Protein AF-A0A2A7BKQ5-F1 (afdb_monomer_lite)

Organism: NCBI:txid1890302

Sequence (104 aa):
MRLMFYYGCLFYFIVGIIHVCIGSLIPSLIQYYGKTPDQLGVLIFFQFTGFLFGVLSSPILVRKYHYFKTITLGVLVMSIVLGGFIYIKEWAYLAVICFVLGYG

pLDDT: mean 83.47, std 5.3, range [60.5, 93.88]

Structure (mmCIF, N/CA/C/O backbone):
data_AF-A0A2A7BKQ5-F1
#
_entry.id   AF-A0A2A7BKQ5-F1
#
loop_
_atom_site.group_PDB
_atom_site.id
_atom_site.type_symbol
_atom_site.label_atom_id
_atom_site.label_alt_id
_atom_site.label_comp_id
_atom_site.label_asym_id
_atom_site.label_entity_id
_atom_site.label_seq_id
_atom_site.pdbx_PDB_ins_code
_atom_site.Cartn_x
_atom_site.Cartn_y
_atom_site.Cartn_z
_atom_site.occupancy
_atom_site.B_iso_or_equiv
_atom_site.auth_seq_id
_atom_site.auth_comp_id
_atom_site.auth_asym_id
_atom_site.auth_atom_id
_atom_site.pdbx_PDB_model_num
ATOM 1 N N . MET A 1 1 ? 17.374 1.780 -18.868 1.00 60.50 1 MET A N 1
ATOM 2 C CA . MET A 1 1 ? 17.600 0.988 -17.634 1.00 60.50 1 MET A CA 1
ATOM 3 C C . MET A 1 1 ? 17.742 1.844 -16.376 1.00 60.50 1 MET A C 1
ATOM 5 O O . MET A 1 1 ? 16.937 1.642 -15.480 1.00 60.50 1 MET A O 1
ATOM 9 N N . ARG A 1 2 ? 18.661 2.825 -16.296 1.00 73.31 2 ARG A N 1
ATOM 10 C CA . ARG A 1 2 ? 18.845 3.648 -15.072 1.00 73.31 2 ARG A CA 1
ATOM 11 C C . ARG A 1 2 ? 17.563 4.338 -14.579 1.00 73.31 2 ARG A C 1
ATOM 13 O O . ARG A 1 2 ? 17.243 4.238 -13.407 1.00 73.31 2 ARG A O 1
ATOM 20 N N . LEU A 1 3 ? 16.785 4.947 -15.478 1.00 75.00 3 LEU A N 1
ATOM 21 C CA . LEU A 1 3 ? 15.497 5.576 -15.140 1.00 75.00 3 LEU A CA 1
ATOM 22 C C . LEU A 1 3 ? 14.503 4.601 -14.485 1.00 75.00 3 LEU A C 1
ATOM 24 O O . LEU A 1 3 ? 13.900 4.941 -13.480 1.00 75.00 3 LEU A O 1
ATOM 28 N N . MET A 1 4 ? 14.375 3.375 -15.001 1.00 72.25 4 MET A N 1
ATOM 29 C CA . MET A 1 4 ? 13.465 2.369 -14.431 1.00 72.25 4 MET A CA 1
ATOM 30 C C . MET A 1 4 ? 13.916 1.906 -13.044 1.00 72.25 4 MET A C 1
ATOM 32 O O . MET A 1 4 ? 13.079 1.686 -12.178 1.00 72.25 4 MET A O 1
ATOM 36 N N . PHE A 1 5 ? 15.231 1.805 -12.828 1.00 81.44 5 PHE A N 1
ATOM 37 C CA . PHE A 1 5 ? 15.799 1.499 -11.519 1.00 81.44 5 PHE A CA 1
ATOM 38 C C . PHE A 1 5 ? 15.474 2.599 -10.501 1.00 81.44 5 PHE A C 1
ATOM 40 O O . PHE A 1 5 ? 14.916 2.300 -9.452 1.00 81.44 5 PHE A O 1
ATOM 47 N N . TYR A 1 6 ? 15.714 3.872 -10.839 1.00 84.00 6 TYR A N 1
ATOM 48 C CA . TYR A 1 6 ? 15.360 4.993 -9.961 1.00 84.00 6 TYR A CA 1
ATOM 49 C C . TYR A 1 6 ? 13.856 5.067 -9.678 1.00 84.00 6 TYR A C 1
ATOM 51 O O . TYR A 1 6 ? 13.471 5.319 -8.541 1.00 84.00 6 TYR A O 1
ATOM 59 N N . TYR A 1 7 ? 13.008 4.794 -10.675 1.00 80.50 7 TYR A N 1
ATOM 60 C CA . TYR A 1 7 ? 11.556 4.728 -10.482 1.00 80.50 7 TYR A CA 1
ATOM 61 C C . TYR A 1 7 ? 11.139 3.589 -9.551 1.00 80.50 7 TYR A C 1
ATOM 63 O O . TYR A 1 7 ? 10.290 3.797 -8.691 1.00 80.50 7 TYR A O 1
ATOM 71 N N . GLY A 1 8 ? 11.752 2.410 -9.680 1.00 81.56 8 GLY A N 1
ATOM 72 C CA . GLY A 1 8 ? 11.535 1.301 -8.752 1.00 81.56 8 GLY A CA 1
ATOM 73 C C . GLY A 1 8 ? 11.976 1.649 -7.329 1.00 81.56 8 GLY A C 1
ATOM 74 O O . GLY A 1 8 ? 11.220 1.436 -6.388 1.00 81.56 8 GLY A O 1
ATOM 75 N N . CYS A 1 9 ? 13.157 2.252 -7.162 1.00 86.62 9 CYS A N 1
ATOM 76 C CA . CYS A 1 9 ? 13.635 2.707 -5.854 1.00 86.62 9 CYS A CA 1
ATOM 77 C C . CYS A 1 9 ? 12.706 3.755 -5.233 1.00 86.62 9 CYS A C 1
ATOM 79 O O . CYS A 1 9 ? 12.372 3.646 -4.057 1.00 86.62 9 CYS A O 1
ATOM 81 N N . LEU A 1 10 ? 12.264 4.743 -6.016 1.00 86.00 10 LEU A N 1
ATOM 82 C CA . LEU A 1 10 ? 11.335 5.773 -5.555 1.00 86.00 10 LEU A CA 1
ATOM 83 C C . LEU A 1 10 ? 9.983 5.166 -5.163 1.00 86.00 10 LEU A C 1
ATOM 85 O O . LEU A 1 10 ? 9.434 5.525 -4.127 1.00 86.00 10 LEU A O 1
ATOM 89 N N . PHE A 1 11 ? 9.478 4.217 -5.954 1.00 84.00 11 PHE A N 1
ATOM 90 C CA . PHE A 1 11 ? 8.256 3.479 -5.647 1.00 84.00 11 PHE A CA 1
ATOM 91 C C . PHE A 1 11 ? 8.361 2.755 -4.303 1.00 84.0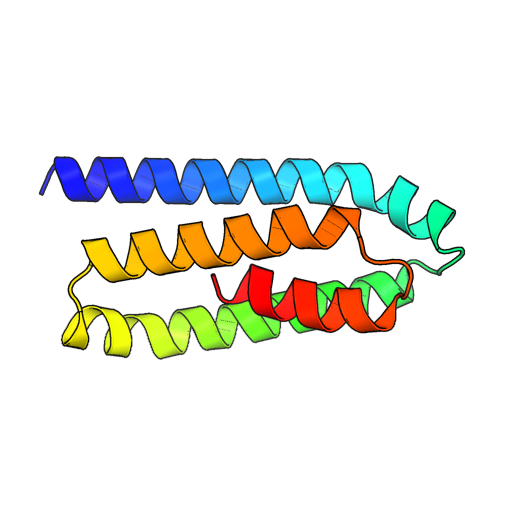0 11 PHE A C 1
ATOM 93 O O . PHE A 1 11 ? 7.563 3.010 -3.405 1.00 84.00 11 PHE A O 1
ATOM 100 N N . TYR A 1 12 ? 9.392 1.925 -4.125 1.00 86.38 12 TYR A N 1
ATOM 101 C CA . TYR A 1 12 ? 9.613 1.208 -2.868 1.00 86.38 12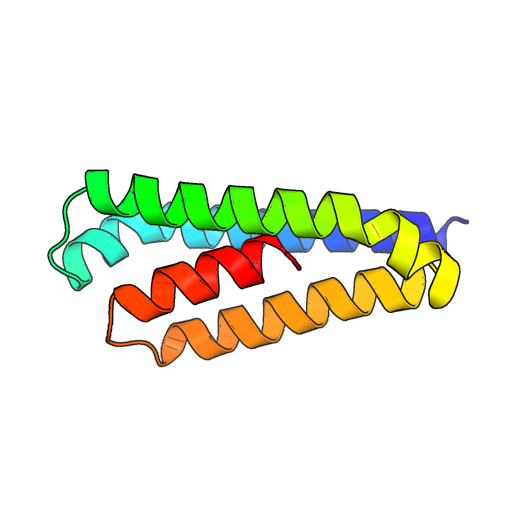 TYR A CA 1
ATOM 102 C C . TYR A 1 12 ? 9.810 2.150 -1.677 1.00 86.38 12 TYR A C 1
ATOM 104 O O . TYR A 1 12 ? 9.338 1.859 -0.580 1.00 86.38 12 TYR A O 1
ATOM 112 N N . PHE A 1 13 ? 10.466 3.292 -1.886 1.00 88.38 13 PHE A N 1
ATOM 113 C CA . PHE A 1 13 ? 10.636 4.305 -0.850 1.00 88.38 13 PHE A CA 1
ATOM 114 C C . PHE A 1 13 ? 9.295 4.916 -0.414 1.00 88.38 13 PHE A C 1
ATOM 116 O O . PHE A 1 13 ? 9.021 4.993 0.783 1.00 88.38 13 PHE A O 1
ATOM 123 N N . ILE A 1 14 ? 8.427 5.285 -1.363 1.00 85.75 14 ILE A N 1
ATOM 124 C CA . ILE A 1 14 ? 7.085 5.820 -1.080 1.00 85.75 14 ILE A CA 1
ATOM 125 C C . ILE A 1 14 ? 6.225 4.779 -0.351 1.00 85.75 14 ILE A C 1
ATOM 127 O O . ILE A 1 14 ? 5.614 5.098 0.669 1.00 85.75 14 ILE A O 1
ATOM 131 N N . VAL A 1 15 ? 6.221 3.529 -0.826 1.00 85.25 15 VAL A N 1
ATOM 132 C CA . VAL A 1 15 ? 5.504 2.414 -0.183 1.00 85.25 15 VAL A CA 1
ATOM 133 C C . VAL A 1 15 ? 5.972 2.222 1.263 1.00 85.25 15 VAL A C 1
ATOM 135 O O . VAL A 1 15 ? 5.146 2.048 2.163 1.00 85.25 15 VAL A O 1
ATOM 138 N N . GLY A 1 16 ? 7.287 2.301 1.495 1.00 86.31 16 GLY A N 1
ATOM 139 C CA . GLY A 1 16 ? 7.890 2.216 2.822 1.00 86.31 16 GLY A CA 1
ATOM 140 C C . GLY A 1 16 ? 7.443 3.344 3.752 1.00 86.31 16 GLY A C 1
ATOM 141 O O . GLY A 1 16 ? 7.028 3.069 4.876 1.00 86.31 16 GLY A O 1
ATOM 142 N N . ILE A 1 17 ? 7.454 4.596 3.281 1.00 87.38 17 ILE A N 1
ATOM 143 C CA . ILE A 1 17 ? 6.968 5.749 4.059 1.00 87.38 17 ILE A CA 1
ATOM 144 C C . ILE A 1 17 ? 5.507 5.547 4.460 1.00 87.38 17 ILE A C 1
ATOM 146 O O . ILE A 1 17 ? 5.170 5.691 5.633 1.00 87.38 17 ILE A O 1
ATOM 150 N N . ILE A 1 18 ? 4.652 5.168 3.506 1.00 84.50 18 ILE A N 1
ATOM 151 C CA . ILE A 1 18 ? 3.228 4.920 3.757 1.00 84.50 18 ILE A CA 1
ATOM 152 C C . ILE A 1 18 ? 3.054 3.864 4.854 1.00 84.50 18 ILE A C 1
ATOM 154 O O . ILE A 1 18 ? 2.302 4.085 5.801 1.00 84.50 18 ILE A O 1
ATOM 158 N N . HIS A 1 19 ? 3.773 2.742 4.765 1.00 83.69 19 HIS A N 1
ATOM 159 C CA . HIS A 1 19 ? 3.665 1.664 5.748 1.00 83.69 19 HIS A CA 1
ATOM 160 C C . HIS A 1 19 ? 4.147 2.077 7.137 1.00 83.69 19 HIS A C 1
ATOM 162 O O . HIS A 1 19 ? 3.495 1.745 8.124 1.00 83.69 19 HIS A O 1
ATOM 168 N N . VAL A 1 20 ? 5.252 2.819 7.232 1.00 87.75 20 VAL A N 1
ATOM 169 C CA . VAL A 1 20 ? 5.769 3.305 8.519 1.00 87.75 20 VAL A CA 1
ATOM 170 C C . VAL A 1 20 ? 4.802 4.308 9.151 1.00 87.75 20 VAL A C 1
ATOM 172 O O . VAL A 1 20 ? 4.504 4.199 10.339 1.00 87.75 20 VAL A O 1
ATOM 175 N N . CYS A 1 21 ? 4.271 5.252 8.369 1.00 86.56 21 CYS A N 1
ATOM 176 C CA . CYS A 1 21 ? 3.308 6.241 8.853 1.00 86.56 21 CYS A CA 1
ATOM 177 C C . CYS A 1 21 ? 1.979 5.606 9.278 1.00 86.56 21 CYS A C 1
ATOM 179 O O . CYS A 1 21 ? 1.457 5.942 10.335 1.00 86.56 21 CYS A O 1
ATOM 181 N N . ILE A 1 22 ? 1.424 4.677 8.494 1.00 81.94 22 ILE A N 1
ATOM 182 C CA . ILE A 1 22 ? 0.196 3.969 8.887 1.00 81.94 22 ILE A CA 1
ATOM 183 C C . ILE A 1 22 ? 0.471 3.106 10.120 1.00 81.94 22 ILE A C 1
ATOM 185 O O . ILE A 1 22 ? -0.302 3.143 11.074 1.00 81.94 22 ILE A O 1
ATOM 189 N N . GLY A 1 23 ? 1.595 2.384 10.135 1.00 82.62 23 GLY A N 1
ATOM 190 C CA . GLY A 1 23 ? 2.001 1.521 11.240 1.00 82.62 23 GLY A CA 1
ATOM 191 C C . GLY A 1 23 ? 2.102 2.254 12.577 1.00 82.62 23 GLY A C 1
ATOM 192 O O . GLY A 1 23 ? 1.656 1.729 13.595 1.00 82.62 23 GLY A O 1
ATOM 193 N N . SER A 1 24 ? 2.619 3.485 12.584 1.00 86.00 24 SER A N 1
ATOM 194 C CA . SER A 1 24 ? 2.697 4.299 13.802 1.00 86.00 24 SER A CA 1
ATOM 195 C C . SER A 1 24 ? 1.342 4.851 14.260 1.00 86.00 24 SER A C 1
ATOM 197 O O . SER A 1 24 ? 1.159 5.089 15.452 1.00 86.00 24 SER A O 1
ATOM 199 N N . LEU A 1 25 ? 0.379 5.014 13.347 1.00 84.50 25 LEU A N 1
ATOM 200 C CA . LEU A 1 25 ? -0.975 5.501 13.638 1.00 84.50 25 LEU A CA 1
ATOM 201 C C . LEU A 1 25 ? -1.944 4.398 14.091 1.00 84.50 25 LEU A C 1
ATOM 203 O O . LEU A 1 25 ? -3.019 4.707 14.606 1.00 84.50 25 LEU A O 1
ATOM 207 N N . ILE A 1 26 ? -1.582 3.121 13.935 1.00 82.12 26 ILE A N 1
ATOM 208 C CA . ILE A 1 26 ? -2.414 1.967 14.311 1.00 82.12 26 ILE A CA 1
ATOM 209 C C . ILE A 1 26 ? -2.954 2.047 15.752 1.00 82.12 26 ILE A C 1
ATOM 211 O O . ILE A 1 26 ? -4.163 1.875 15.922 1.00 82.12 26 ILE A O 1
ATOM 215 N N . PRO A 1 27 ? -2.143 2.327 16.795 1.00 83.12 27 PRO A N 1
ATOM 216 C CA . PRO A 1 27 ? -2.649 2.391 18.167 1.00 83.12 27 PRO A CA 1
ATOM 217 C C . PRO A 1 27 ? -3.724 3.472 18.345 1.00 83.12 27 PRO A C 1
ATOM 219 O O . PRO A 1 27 ? -4.745 3.238 18.992 1.00 83.12 27 PRO A O 1
ATOM 222 N N . SER A 1 28 ? -3.526 4.633 17.716 1.00 83.69 28 SER A N 1
ATOM 223 C CA . SER A 1 28 ? -4.485 5.740 17.727 1.00 83.69 28 SER A CA 1
ATOM 224 C C . SER A 1 28 ? -5.762 5.401 16.954 1.00 83.69 28 SER A C 1
ATOM 226 O O . SER A 1 28 ? -6.853 5.741 17.403 1.00 83.69 28 SER A O 1
ATOM 228 N N . LEU A 1 29 ? -5.652 4.685 15.829 1.00 78.75 29 LEU A N 1
ATOM 229 C CA . LEU A 1 29 ? -6.800 4.207 15.052 1.00 78.75 29 LEU A CA 1
ATOM 230 C C . LEU A 1 29 ? -7.638 3.199 15.843 1.00 78.75 29 LEU A C 1
ATOM 232 O O . LEU A 1 29 ? -8.857 3.327 15.906 1.00 78.75 29 LEU A O 1
ATOM 236 N N . ILE A 1 30 ? -7.003 2.225 16.494 1.00 81.50 30 ILE A N 1
ATOM 237 C CA . ILE A 1 30 ? -7.698 1.229 17.322 1.00 81.50 30 ILE A CA 1
ATOM 238 C C . ILE A 1 30 ? -8.475 1.913 18.457 1.00 81.50 30 ILE A C 1
ATOM 240 O O . ILE A 1 30 ? -9.636 1.571 18.690 1.00 81.50 30 ILE A O 1
ATOM 244 N N . GLN A 1 31 ? -7.869 2.909 19.114 1.00 83.00 31 GLN A N 1
ATOM 245 C CA . GLN A 1 31 ? -8.543 3.710 20.140 1.00 83.00 31 GLN A CA 1
ATOM 246 C C . GLN A 1 31 ? -9.708 4.526 19.570 1.00 83.00 31 GLN A C 1
ATOM 248 O O . GLN A 1 31 ? -10.791 4.512 20.150 1.00 83.00 31 GLN A O 1
ATOM 253 N N . TYR A 1 32 ? -9.520 5.193 18.426 1.00 82.25 32 TYR A N 1
ATOM 254 C CA . TYR A 1 32 ? -10.556 6.009 17.783 1.00 82.25 32 TYR A CA 1
ATOM 255 C C . TYR A 1 32 ? -11.801 5.195 17.406 1.00 82.25 32 TYR A C 1
ATOM 257 O O . TYR A 1 32 ? -12.926 5.647 17.607 1.00 82.25 32 TYR A O 1
ATOM 265 N N . TYR A 1 33 ? -11.611 3.976 16.900 1.00 80.75 33 TYR A N 1
ATOM 266 C CA . TYR A 1 33 ? -12.709 3.088 16.513 1.00 80.75 33 TYR A CA 1
ATOM 267 C C . TYR A 1 33 ? -13.216 2.186 17.651 1.00 80.75 33 TYR A C 1
ATOM 269 O O . TYR A 1 33 ? -14.137 1.393 17.433 1.00 80.75 33 TYR A O 1
ATOM 277 N N . GLY A 1 34 ? -12.625 2.274 18.850 1.00 80.94 34 GLY A N 1
ATOM 278 C CA . GLY A 1 34 ? -12.994 1.457 20.010 1.00 80.94 34 GLY A CA 1
ATOM 279 C C . GLY A 1 34 ? -12.862 -0.049 19.764 1.00 80.94 34 GLY A C 1
ATOM 280 O O . GLY A 1 34 ? -13.694 -0.826 20.234 1.00 80.94 34 GLY A O 1
ATOM 281 N N . LYS A 1 35 ? -11.874 -0.471 18.965 1.00 81.12 35 LYS A N 1
ATOM 282 C CA . LYS A 1 35 ? -11.683 -1.877 18.570 1.00 81.12 35 LYS A CA 1
ATOM 283 C C . LYS A 1 35 ? -10.582 -2.560 19.367 1.00 81.12 35 LYS A C 1
ATOM 285 O O . LYS A 1 35 ? -9.794 -1.917 20.051 1.00 81.12 35 LYS A O 1
ATOM 290 N N . THR A 1 36 ? -10.533 -3.887 19.278 1.00 80.00 36 THR A N 1
ATOM 291 C CA . THR A 1 36 ? -9.446 -4.687 19.848 1.00 80.00 36 THR A CA 1
ATOM 292 C C . THR A 1 36 ? -8.330 -4.909 18.822 1.00 80.00 36 THR A C 1
ATOM 294 O O . THR A 1 36 ? -8.588 -4.877 17.612 1.00 80.00 36 THR A O 1
ATOM 297 N N . PRO A 1 37 ? -7.093 -5.185 19.275 1.00 75.94 37 PRO A N 1
ATOM 298 C CA . PRO A 1 37 ? -5.979 -5.548 18.398 1.00 75.94 37 PRO A CA 1
ATOM 299 C C . PRO A 1 37 ? -6.269 -6.753 17.491 1.00 75.94 37 PRO A C 1
ATOM 301 O O . PRO A 1 37 ? -5.753 -6.810 16.380 1.00 75.94 37 PRO A O 1
ATOM 304 N N . ASP A 1 38 ? -7.142 -7.680 17.897 1.00 80.56 38 ASP A N 1
ATOM 305 C CA . ASP A 1 38 ? -7.538 -8.825 17.062 1.00 80.56 38 ASP A CA 1
ATOM 306 C C . ASP A 1 38 ? -8.167 -8.395 15.731 1.00 80.56 38 ASP A C 1
ATOM 308 O O . ASP A 1 38 ? -7.910 -8.991 14.684 1.00 80.56 38 ASP A O 1
ATOM 312 N N . GLN A 1 39 ? -8.953 -7.311 15.736 1.00 80.75 39 GLN A N 1
ATOM 313 C CA . GLN A 1 39 ? -9.568 -6.792 14.511 1.00 80.75 39 GLN A CA 1
ATOM 314 C C . GLN A 1 39 ? -8.538 -6.175 13.561 1.00 80.75 39 GLN A C 1
ATOM 316 O O . GLN A 1 39 ? -8.759 -6.147 12.351 1.00 80.75 39 GLN A O 1
ATOM 321 N N . LEU A 1 40 ? -7.399 -5.719 14.085 1.00 81.88 40 LEU A N 1
ATOM 322 C CA . LEU A 1 40 ? -6.282 -5.261 13.269 1.00 81.88 40 LEU A CA 1
ATOM 323 C C . LEU A 1 40 ? -5.652 -6.425 12.493 1.00 81.88 40 LEU A C 1
ATOM 325 O O . LEU A 1 40 ? -5.311 -6.263 11.325 1.00 81.88 40 LEU A O 1
ATOM 329 N N . GLY A 1 41 ? -5.557 -7.609 13.108 1.00 83.19 41 GLY A N 1
ATOM 330 C CA . GLY A 1 41 ? -5.077 -8.820 12.438 1.00 83.19 41 GLY A CA 1
ATOM 331 C C . GLY A 1 41 ? -5.892 -9.154 11.186 1.00 83.19 41 GLY A C 1
ATOM 332 O O . GLY A 1 41 ? -5.326 -9.522 10.158 1.00 83.19 41 GLY A O 1
ATOM 333 N N . VAL A 1 42 ? -7.209 -8.926 11.231 1.00 86.25 42 VAL A N 1
ATOM 334 C CA . VAL A 1 42 ? -8.098 -9.082 10.068 1.00 86.25 42 VAL A CA 1
ATOM 335 C C . VAL A 1 42 ? -7.771 -8.063 8.971 1.00 86.25 42 VAL A C 1
ATOM 337 O O . VAL A 1 42 ? -7.673 -8.437 7.805 1.00 86.25 42 VAL A O 1
ATOM 340 N N . LEU A 1 43 ? -7.554 -6.790 9.315 1.00 85.81 43 LEU A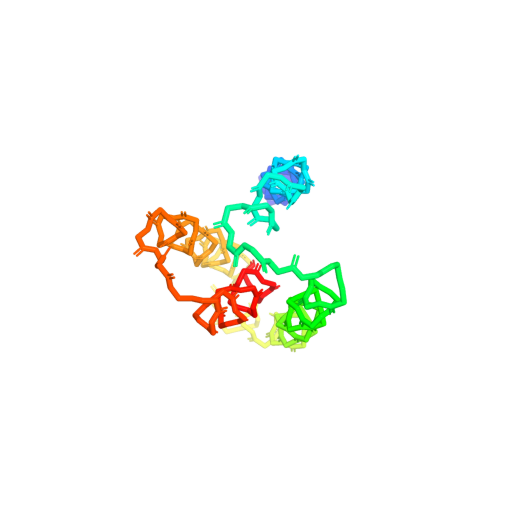 N 1
ATOM 341 C CA . LEU A 1 43 ? -7.175 -5.756 8.339 1.00 85.81 43 LEU A CA 1
ATOM 342 C C . LEU A 1 43 ? -5.836 -6.075 7.663 1.00 85.81 43 LEU A C 1
ATOM 344 O O . LEU A 1 43 ? -5.722 -6.012 6.438 1.00 85.81 43 LEU A O 1
ATOM 348 N N . ILE A 1 44 ? -4.848 -6.490 8.457 1.00 86.44 44 ILE A N 1
ATOM 349 C CA . ILE A 1 44 ? -3.534 -6.919 7.975 1.00 86.44 44 ILE A CA 1
ATOM 350 C C . ILE A 1 44 ? -3.678 -8.129 7.043 1.00 86.44 44 ILE A C 1
ATOM 352 O O . ILE A 1 44 ? -3.071 -8.160 5.974 1.00 86.44 44 ILE A O 1
ATOM 356 N N . PHE A 1 45 ? -4.524 -9.102 7.393 1.00 90.19 45 PHE A N 1
ATOM 357 C CA . PHE A 1 45 ? -4.805 -10.256 6.540 1.00 90.19 45 PHE A CA 1
ATOM 358 C C . PHE A 1 45 ? -5.377 -9.847 5.174 1.00 90.19 45 PHE A C 1
ATOM 360 O O . PHE A 1 45 ? -4.898 -10.317 4.138 1.00 90.19 45 PHE A O 1
ATOM 367 N N . PHE A 1 46 ? -6.352 -8.932 5.142 1.00 90.56 46 PHE A N 1
ATOM 368 C CA . PHE A 1 46 ? -6.885 -8.397 3.883 1.00 90.56 46 PHE A CA 1
ATOM 369 C C . PHE A 1 46 ? -5.815 -7.668 3.069 1.00 90.56 46 PHE A C 1
ATOM 371 O O . PHE A 1 46 ? -5.768 -7.830 1.850 1.00 90.56 46 PHE A O 1
ATOM 378 N N . GLN A 1 47 ? -4.919 -6.933 3.726 1.00 89.44 47 GLN A N 1
ATOM 379 C CA . GLN A 1 47 ? -3.811 -6.256 3.060 1.00 89.44 47 GLN A CA 1
ATOM 380 C C . GLN A 1 47 ? -2.822 -7.231 2.419 1.00 89.44 47 GLN A C 1
ATOM 382 O O . GLN A 1 47 ? -2.490 -7.079 1.245 1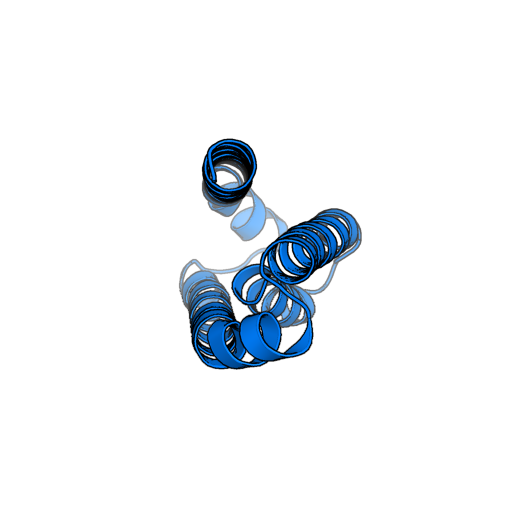.00 89.44 47 GLN A O 1
ATOM 387 N N . PHE A 1 48 ? -2.404 -8.277 3.135 1.00 90.31 48 PHE A N 1
ATOM 388 C CA . PHE A 1 48 ? -1.547 -9.320 2.562 1.00 90.31 48 PHE A CA 1
ATOM 389 C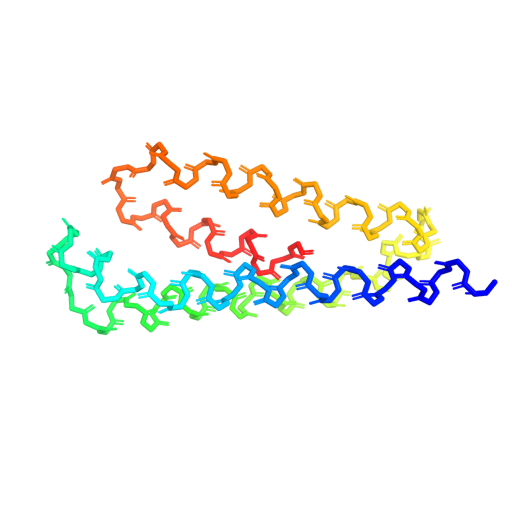 C . PHE A 1 48 ? -2.241 -10.105 1.448 1.00 90.31 48 PHE A C 1
ATOM 391 O O . PHE A 1 48 ? -1.597 -10.492 0.474 1.00 90.31 48 PHE A O 1
ATOM 398 N N . THR A 1 49 ? -3.556 -10.302 1.551 1.00 93.88 49 THR A N 1
ATOM 399 C CA . THR A 1 49 ? -4.345 -10.914 0.476 1.00 93.88 49 THR A CA 1
ATOM 400 C C . THR A 1 49 ? -4.326 -10.026 -0.770 1.00 93.88 49 THR A C 1
ATOM 402 O O . THR A 1 49 ? -4.029 -10.509 -1.859 1.00 93.88 49 THR A O 1
ATOM 405 N N . GLY A 1 50 ? -4.565 -8.721 -0.617 1.00 91.50 50 GLY A N 1
ATOM 406 C CA . GLY A 1 50 ? -4.463 -7.748 -1.705 1.00 91.50 50 GLY A CA 1
ATOM 407 C C . GLY A 1 50 ? -3.079 -7.736 -2.352 1.00 91.50 50 GLY A C 1
ATOM 408 O O . GLY A 1 50 ? -2.970 -7.827 -3.573 1.00 91.50 50 GLY A O 1
ATOM 409 N N . PHE A 1 51 ? -2.025 -7.740 -1.533 1.00 90.00 51 PHE A N 1
ATOM 410 C CA . PHE A 1 51 ? -0.635 -7.834 -1.983 1.00 90.00 51 PHE A CA 1
ATOM 411 C C . PHE A 1 51 ? -0.356 -9.096 -2.793 1.00 90.00 51 PHE A C 1
ATOM 413 O O . PHE A 1 51 ? 0.254 -9.020 -3.859 1.00 90.00 51 PHE A O 1
ATOM 420 N N . LEU A 1 52 ? -0.854 -10.253 -2.353 1.00 92.56 52 LEU A N 1
ATOM 421 C CA . LEU A 1 52 ? -0.728 -11.495 -3.109 1.00 92.56 52 LEU A CA 1
ATOM 422 C C . LEU A 1 52 ? -1.363 -11.364 -4.503 1.00 92.56 52 LEU A C 1
ATOM 424 O O . LEU A 1 52 ? -0.733 -11.720 -5.500 1.00 92.56 52 LEU A O 1
ATOM 428 N N . PHE A 1 53 ? -2.572 -10.803 -4.598 1.00 93.12 53 PHE A N 1
ATOM 429 C CA . PHE A 1 53 ? -3.217 -10.537 -5.889 1.00 93.12 53 PHE A CA 1
ATOM 430 C C . PHE A 1 53 ? -2.440 -9.519 -6.738 1.00 93.12 53 PHE A C 1
ATOM 432 O O . PHE A 1 53 ? -2.322 -9.701 -7.953 1.00 93.12 53 PHE A O 1
ATOM 439 N N . GLY A 1 54 ? -1.872 -8.481 -6.123 1.00 88.69 54 GLY A N 1
ATOM 440 C CA . GLY A 1 54 ? -1.012 -7.502 -6.792 1.00 88.69 54 GLY A CA 1
ATOM 441 C C . GLY A 1 54 ? 0.224 -8.159 -7.411 1.00 88.69 54 GLY A C 1
ATOM 442 O O . GLY A 1 54 ? 0.492 -8.001 -8.601 1.00 88.69 54 GLY A O 1
ATOM 443 N N . VAL A 1 55 ? 0.928 -9.001 -6.650 1.00 88.38 55 VAL A N 1
ATOM 444 C CA . VAL A 1 55 ? 2.115 -9.732 -7.123 1.00 88.38 55 VAL A CA 1
ATOM 445 C C . VAL A 1 55 ? 1.770 -10.722 -8.237 1.00 88.38 55 VAL A C 1
ATOM 447 O O . VAL A 1 55 ? 2.474 -10.770 -9.245 1.00 88.38 55 VAL A O 1
ATOM 450 N N . LEU A 1 56 ? 0.682 -11.487 -8.094 1.00 91.62 56 LEU A N 1
ATOM 451 C CA . LEU A 1 56 ? 0.252 -12.464 -9.101 1.00 91.62 56 LEU A CA 1
ATOM 452 C C . LEU A 1 56 ? -0.205 -11.799 -10.407 1.00 91.62 56 LEU A C 1
ATOM 454 O O . LEU A 1 56 ? 0.030 -12.331 -11.493 1.00 91.62 56 LEU A O 1
ATOM 458 N N . SER A 1 57 ? -0.842 -10.630 -10.317 1.00 89.56 57 SER A N 1
ATOM 459 C CA . SER A 1 57 ? -1.310 -9.880 -11.486 1.00 89.56 57 SER A CA 1
ATOM 460 C C . SER A 1 57 ? -0.196 -9.065 -12.158 1.00 89.56 57 SER A C 1
ATOM 462 O O . SER A 1 57 ? -0.200 -8.924 -13.383 1.00 89.56 57 SER A O 1
ATOM 464 N N . SER A 1 58 ? 0.805 -8.602 -11.404 1.00 85.06 58 SER A N 1
ATOM 465 C CA . SER A 1 58 ? 1.935 -7.799 -11.889 1.00 85.06 58 SER A CA 1
ATOM 466 C C . SER A 1 58 ? 2.591 -8.309 -13.187 1.00 85.06 58 SER A C 1
ATOM 468 O O . SER A 1 58 ? 2.641 -7.538 -14.149 1.00 85.06 58 SER A O 1
ATOM 470 N N . PRO A 1 59 ? 3.022 -9.582 -13.330 1.00 84.38 59 PRO A N 1
ATOM 471 C CA . PRO A 1 59 ? 3.643 -10.056 -14.573 1.00 84.38 59 PRO A CA 1
ATOM 472 C C . PRO A 1 59 ? 2.702 -9.978 -15.787 1.00 84.38 59 PRO A C 1
ATOM 474 O O . PRO A 1 59 ? 3.150 -9.714 -16.906 1.00 84.38 59 PRO A O 1
ATOM 477 N N . ILE A 1 60 ? 1.394 -10.155 -15.577 1.00 89.12 60 ILE A N 1
ATOM 478 C CA . ILE A 1 60 ? 0.370 -10.048 -16.625 1.00 89.12 60 ILE A CA 1
ATOM 479 C C . ILE A 1 60 ? 0.200 -8.581 -17.039 1.00 89.12 60 ILE A C 1
ATOM 481 O O . ILE A 1 60 ? 0.190 -8.271 -18.235 1.00 89.12 60 ILE A O 1
ATOM 485 N N . LEU A 1 61 ? 0.115 -7.665 -16.067 1.00 84.00 61 LEU A N 1
ATOM 486 C CA . LEU A 1 61 ? 0.002 -6.228 -16.327 1.00 84.00 61 LEU A CA 1
ATOM 487 C C . LEU A 1 61 ? 1.252 -5.670 -17.012 1.00 84.00 61 LEU A C 1
ATOM 489 O O . LEU A 1 61 ? 1.131 -4.951 -18.005 1.00 84.00 61 LEU A O 1
ATOM 493 N N . VAL A 1 62 ? 2.443 -6.051 -16.547 1.00 86.19 62 VAL A N 1
ATOM 494 C CA . VAL A 1 62 ? 3.719 -5.624 -17.133 1.00 86.19 62 VAL A CA 1
ATOM 495 C C . VAL A 1 62 ? 3.829 -6.081 -18.587 1.00 86.19 62 VAL A C 1
ATOM 497 O O . VAL A 1 62 ? 4.237 -5.288 -19.439 1.00 86.19 62 VAL A O 1
ATOM 500 N N . ARG A 1 63 ? 3.413 -7.319 -18.898 1.00 85.62 63 ARG A N 1
ATOM 501 C CA . ARG A 1 63 ? 3.402 -7.848 -20.272 1.00 85.62 63 ARG A CA 1
ATOM 502 C C . ARG A 1 63 ? 2.438 -7.086 -21.187 1.00 85.62 63 ARG A C 1
ATOM 504 O O . ARG A 1 63 ? 2.714 -6.970 -22.376 1.00 85.62 63 ARG A O 1
ATOM 511 N N . LYS A 1 64 ? 1.327 -6.569 -20.650 1.00 86.31 64 LYS A N 1
ATOM 512 C CA . LYS A 1 64 ? 0.286 -5.871 -21.424 1.00 86.31 64 LYS A CA 1
ATOM 513 C C . LYS A 1 64 ? 0.527 -4.363 -21.576 1.00 86.31 64 LYS A C 1
ATOM 515 O O . LYS A 1 64 ? 0.216 -3.812 -22.626 1.00 86.31 64 LYS A O 1
ATOM 520 N N . TYR A 1 65 ? 1.057 -3.689 -20.553 1.00 77.19 65 TYR A N 1
ATOM 521 C CA . TYR A 1 65 ? 1.083 -2.218 -20.475 1.00 77.19 65 TYR A CA 1
ATOM 522 C C . TYR A 1 65 ? 2.478 -1.598 -20.304 1.00 77.19 65 TYR A C 1
ATOM 524 O O . TYR A 1 65 ? 2.579 -0.373 -20.237 1.00 77.19 65 TYR A O 1
ATOM 532 N N . HIS A 1 66 ? 3.545 -2.405 -20.291 1.00 81.50 66 HIS A N 1
ATOM 533 C CA . HIS A 1 66 ? 4.913 -2.026 -19.916 1.00 81.50 66 HIS A CA 1
ATOM 534 C C . HIS A 1 66 ? 5.093 -1.685 -18.423 1.00 81.50 66 HIS A C 1
ATOM 536 O O . HIS A 1 66 ? 4.177 -1.271 -17.708 1.00 81.50 66 HIS A O 1
ATOM 542 N N . TYR A 1 67 ? 6.338 -1.831 -17.957 1.00 77.81 67 TYR A N 1
ATOM 543 C CA . TYR A 1 67 ? 6.754 -1.619 -16.564 1.00 77.81 67 TYR A CA 1
ATOM 544 C C . TYR A 1 67 ? 6.370 -0.242 -16.009 1.00 77.81 67 TYR A C 1
ATOM 546 O O . TYR A 1 67 ? 5.869 -0.145 -14.894 1.00 77.81 67 TYR A O 1
ATOM 554 N N . PHE A 1 68 ? 6.583 0.820 -16.792 1.00 77.62 68 PHE A N 1
ATOM 555 C CA . PHE A 1 68 ? 6.366 2.191 -16.327 1.00 77.62 68 PHE A CA 1
ATOM 556 C C . PHE A 1 68 ? 4.898 2.445 -15.975 1.00 77.62 68 PHE A C 1
ATOM 558 O O . PHE A 1 68 ? 4.599 2.873 -14.867 1.00 77.62 68 PHE A O 1
ATOM 565 N N . LYS A 1 69 ? 3.974 2.091 -16.879 1.00 82.94 69 LYS A N 1
ATOM 566 C CA . LYS A 1 69 ? 2.535 2.277 -16.648 1.00 82.94 69 LYS A CA 1
ATOM 567 C C . LYS A 1 69 ? 2.023 1.425 -15.491 1.00 82.94 69 LYS A C 1
ATOM 569 O O . LYS A 1 69 ? 1.141 1.873 -14.773 1.00 82.94 69 LYS A O 1
ATOM 574 N N . THR A 1 70 ? 2.582 0.230 -15.301 1.00 82.69 70 THR A N 1
ATOM 575 C CA . THR A 1 70 ? 2.187 -0.664 -14.202 1.00 82.69 70 THR A CA 1
ATOM 576 C C . THR A 1 70 ? 2.561 -0.069 -12.842 1.00 82.69 70 THR A C 1
ATOM 578 O O . THR A 1 70 ? 1.719 -0.018 -11.953 1.00 82.69 70 THR A O 1
ATOM 581 N N . ILE A 1 71 ? 3.779 0.469 -12.703 1.00 81.62 71 ILE A N 1
ATOM 582 C CA . ILE A 1 71 ? 4.219 1.139 -11.467 1.00 81.62 71 ILE A CA 1
ATOM 583 C C . ILE A 1 71 ? 3.406 2.414 -11.217 1.00 81.62 71 ILE A C 1
ATOM 585 O O . ILE A 1 71 ? 2.946 2.642 -10.102 1.00 81.62 71 ILE A O 1
ATOM 589 N N . THR A 1 72 ? 3.184 3.242 -12.245 1.00 84.44 72 THR A N 1
ATOM 590 C CA . THR A 1 72 ? 2.372 4.461 -12.095 1.00 84.44 72 THR A CA 1
ATOM 591 C C . THR A 1 72 ? 0.934 4.138 -11.688 1.00 84.44 72 THR A C 1
ATOM 593 O O . THR A 1 72 ? 0.367 4.859 -10.873 1.00 84.44 72 THR A O 1
ATOM 596 N N . LEU A 1 73 ? 0.354 3.051 -12.213 1.00 85.75 73 LEU A N 1
ATOM 597 C CA . LEU A 1 73 ? -0.971 2.581 -11.812 1.00 85.75 73 LEU A CA 1
ATOM 598 C C . LEU A 1 73 ? -0.998 2.206 -10.323 1.00 85.75 73 LEU A C 1
ATOM 600 O O . LEU A 1 73 ? -1.897 2.659 -9.625 1.00 85.75 73 LEU A O 1
ATOM 604 N N . GLY A 1 74 ? -0.008 1.447 -9.836 1.00 84.44 74 GLY A N 1
ATOM 605 C CA . GLY A 1 74 ? 0.108 1.081 -8.417 1.00 84.44 74 GLY A CA 1
ATOM 606 C C . GLY A 1 74 ? 0.159 2.308 -7.505 1.00 84.44 74 GLY A C 1
ATOM 607 O O . GLY A 1 74 ? -0.689 2.476 -6.632 1.00 84.44 74 GLY A O 1
ATOM 608 N N . VAL A 1 75 ? 1.051 3.262 -7.804 1.00 84.62 75 VAL A N 1
ATOM 609 C CA . VAL A 1 75 ? 1.152 4.537 -7.060 1.00 84.62 75 VAL A CA 1
ATOM 610 C C . VAL A 1 75 ? -0.162 5.312 -7.067 1.00 84.62 75 VAL A C 1
ATOM 612 O O . VAL A 1 75 ? -0.550 5.887 -6.050 1.00 84.62 75 VAL A O 1
ATOM 615 N N . LEU A 1 76 ? -0.849 5.358 -8.208 1.00 87.12 76 LEU A N 1
ATOM 616 C CA . LEU A 1 76 ? -2.103 6.090 -8.352 1.00 87.12 76 LEU A CA 1
ATOM 617 C C . LEU A 1 76 ? -3.218 5.435 -7.531 1.00 87.12 76 LEU A C 1
ATOM 619 O O . LEU A 1 76 ? -3.938 6.137 -6.824 1.00 87.12 76 LEU A O 1
ATOM 623 N N . VAL A 1 77 ? -3.311 4.104 -7.560 1.00 86.94 77 VAL A N 1
ATOM 624 C CA . VAL A 1 77 ? -4.234 3.332 -6.717 1.00 86.94 77 VAL A CA 1
ATOM 625 C C . VAL A 1 77 ? -3.949 3.597 -5.240 1.00 86.94 77 VAL A C 1
ATOM 627 O O . VAL A 1 77 ? -4.860 4.001 -4.519 1.00 86.94 77 VAL A O 1
ATOM 630 N N . MET A 1 78 ? -2.693 3.478 -4.798 1.00 84.50 78 MET A N 1
ATOM 631 C CA . MET A 1 78 ? -2.311 3.771 -3.412 1.00 84.50 78 MET A CA 1
ATOM 632 C C . MET A 1 78 ? -2.677 5.202 -3.004 1.00 84.50 78 MET A C 1
ATOM 634 O O . MET A 1 78 ? -3.215 5.420 -1.922 1.00 84.50 78 MET A O 1
ATOM 638 N N . SER A 1 79 ? -2.432 6.177 -3.881 1.00 85.25 79 SER A N 1
ATOM 639 C CA . SER A 1 79 ? -2.704 7.593 -3.608 1.00 85.25 79 SER A CA 1
ATOM 640 C C . SER A 1 79 ? -4.202 7.873 -3.438 1.00 85.25 79 SER A C 1
ATOM 642 O O . SER A 1 79 ? -4.591 8.594 -2.519 1.00 85.25 79 SER A O 1
ATOM 644 N N . ILE A 1 80 ? -5.053 7.275 -4.281 1.00 85.75 80 ILE A N 1
ATOM 645 C CA . ILE A 1 80 ? -6.519 7.374 -4.160 1.00 85.75 80 ILE A CA 1
ATOM 646 C C . ILE A 1 80 ? -6.984 6.771 -2.833 1.00 85.75 80 ILE A C 1
ATOM 648 O O . ILE A 1 80 ? -7.803 7.365 -2.132 1.00 85.75 80 ILE A O 1
ATOM 652 N N . VAL A 1 81 ? -6.442 5.608 -2.469 1.00 85.19 81 VAL A N 1
ATOM 653 C CA . VAL A 1 81 ? -6.810 4.904 -1.238 1.00 85.19 81 VAL A CA 1
ATOM 654 C C . VAL A 1 81 ? -6.391 5.690 0.006 1.00 85.19 81 VAL A C 1
ATOM 656 O O . VAL A 1 81 ? -7.198 5.839 0.923 1.00 85.19 81 VAL A O 1
ATOM 659 N N . LEU A 1 82 ? -5.182 6.263 0.026 1.00 82.31 82 LEU A N 1
ATOM 660 C CA . LEU A 1 82 ? -4.746 7.149 1.111 1.00 82.31 82 LEU A CA 1
ATOM 661 C C . LEU A 1 82 ? -5.643 8.385 1.247 1.00 82.31 82 LEU A C 1
ATOM 663 O O . LEU A 1 82 ? -5.972 8.770 2.366 1.00 82.31 82 LEU A O 1
ATOM 667 N N . GLY A 1 83 ? -6.075 8.984 0.133 1.00 80.69 83 GLY A N 1
ATOM 668 C CA . GLY A 1 83 ? -7.036 10.091 0.161 1.00 80.69 83 GLY A CA 1
ATOM 669 C C . GLY A 1 83 ? -8.398 9.673 0.727 1.00 80.69 83 GLY A C 1
ATOM 670 O O . GLY A 1 83 ? -8.997 10.400 1.519 1.00 80.69 83 GLY A O 1
ATOM 671 N N . GLY A 1 84 ? -8.864 8.469 0.380 1.00 78.06 84 GLY A N 1
ATOM 672 C CA . GLY A 1 84 ? -10.102 7.886 0.903 1.00 78.06 84 GLY A CA 1
ATOM 673 C C . GLY A 1 84 ? -10.056 7.573 2.402 1.00 78.06 84 GLY A C 1
ATOM 674 O O . GLY A 1 84 ? -11.091 7.625 3.066 1.00 78.06 84 GLY A O 1
ATOM 675 N N . PHE A 1 85 ? -8.865 7.325 2.955 1.00 76.25 85 PHE A N 1
ATOM 676 C CA . PHE A 1 85 ? -8.666 7.026 4.376 1.00 76.25 85 PHE A CA 1
ATOM 677 C C . PHE A 1 85 ? -9.188 8.139 5.305 1.00 76.25 85 PHE A C 1
ATOM 679 O O . PHE A 1 85 ? -9.634 7.856 6.412 1.00 76.25 85 PHE A O 1
ATOM 686 N N . ILE A 1 86 ? -9.196 9.394 4.840 1.00 71.06 86 ILE A N 1
ATOM 687 C CA . ILE A 1 86 ? -9.660 10.567 5.604 1.00 71.06 86 ILE A CA 1
ATOM 688 C C . ILE A 1 86 ? -11.187 10.553 5.819 1.00 71.06 86 ILE A C 1
ATOM 690 O O . ILE A 1 86 ? -11.680 11.102 6.802 1.00 71.06 86 ILE A O 1
ATOM 694 N N . TYR A 1 87 ? -11.945 9.925 4.917 1.00 72.94 87 TYR A N 1
ATOM 695 C CA . TYR A 1 87 ? -13.411 10.011 4.885 1.00 72.94 87 TYR A CA 1
ATOM 696 C C . TYR A 1 87 ? -14.131 8.801 5.485 1.00 72.94 87 TYR A C 1
ATOM 698 O O . TYR A 1 87 ? -15.359 8.811 5.604 1.00 72.94 87 TYR A O 1
ATOM 706 N N . ILE A 1 88 ? -13.406 7.751 5.863 1.00 73.31 88 ILE A N 1
ATOM 707 C CA . ILE A 1 88 ? -14.027 6.525 6.357 1.00 73.31 88 ILE A CA 1
ATOM 708 C C . ILE A 1 88 ? -14.372 6.667 7.832 1.00 73.31 88 ILE A C 1
ATOM 710 O O . ILE A 1 88 ? -13.518 6.955 8.661 1.00 73.31 88 ILE A O 1
ATOM 714 N N . LYS A 1 89 ? -15.651 6.438 8.140 1.00 71.12 89 LYS A N 1
ATOM 715 C CA . LYS A 1 89 ? -16.183 6.335 9.505 1.00 71.12 89 LYS A CA 1
ATOM 716 C C . LYS A 1 89 ? -16.517 4.907 9.925 1.00 71.12 89 LYS A C 1
ATOM 718 O O . LYS A 1 89 ? -16.655 4.662 11.119 1.00 71.12 89 LYS A O 1
ATOM 723 N N . GLU A 1 90 ? -16.662 3.970 8.986 1.00 80.06 90 GLU A N 1
ATOM 724 C CA . GLU A 1 90 ? -16.991 2.580 9.323 1.00 80.06 90 GLU A CA 1
ATOM 725 C C . GLU A 1 90 ? -15.798 1.643 9.151 1.00 80.06 90 GLU A C 1
ATOM 727 O O . GLU A 1 90 ? -15.119 1.629 8.124 1.00 80.06 90 GLU A O 1
ATOM 732 N N . TRP A 1 91 ? -15.607 0.783 10.150 1.00 75.12 91 TRP A N 1
ATOM 733 C CA . TRP A 1 91 ? -14.507 -0.178 10.211 1.00 75.12 91 TRP A CA 1
ATOM 734 C C . TRP A 1 91 ? -14.508 -1.196 9.059 1.00 75.12 91 TRP A C 1
ATOM 736 O O . TRP A 1 91 ? -13.450 -1.645 8.631 1.00 75.12 91 TRP A O 1
ATOM 746 N N . ALA A 1 92 ? -15.679 -1.553 8.520 1.00 78.19 92 ALA A N 1
ATOM 747 C CA . ALA A 1 92 ? -15.784 -2.507 7.414 1.00 78.19 92 ALA A CA 1
ATOM 748 C C . ALA A 1 92 ? -15.111 -1.994 6.127 1.00 78.19 92 ALA A C 1
ATOM 750 O O . ALA A 1 92 ? -14.440 -2.759 5.434 1.00 78.19 92 ALA A O 1
ATOM 751 N N . TYR A 1 93 ? -15.214 -0.692 5.838 1.00 82.94 93 TYR A N 1
ATOM 752 C CA . TYR A 1 93 ? -14.564 -0.101 4.665 1.00 82.94 93 TYR A CA 1
ATOM 753 C C . TYR A 1 93 ? -13.039 -0.078 4.791 1.00 82.94 93 TYR A C 1
ATOM 755 O O . TYR A 1 93 ? -12.355 -0.132 3.769 1.00 82.94 93 TYR A O 1
ATOM 763 N N . LEU A 1 94 ? -12.492 -0.084 6.015 1.00 82.44 94 LEU A N 1
ATOM 764 C CA . LEU A 1 94 ? -11.046 -0.205 6.222 1.00 82.44 94 LEU A CA 1
ATOM 765 C C . LEU A 1 94 ? -10.509 -1.541 5.701 1.00 82.44 94 LEU A C 1
ATOM 767 O O . LEU A 1 94 ? -9.404 -1.567 5.176 1.00 82.44 94 LEU A O 1
ATOM 771 N N . ALA A 1 95 ? -11.282 -2.631 5.767 1.00 83.44 95 ALA A N 1
ATOM 772 C CA . ALA A 1 95 ? -10.847 -3.927 5.237 1.00 83.44 95 ALA A CA 1
ATOM 773 C C . ALA A 1 95 ? -10.690 -3.892 3.709 1.00 83.44 95 ALA A C 1
ATOM 775 O O . ALA A 1 95 ? -9.699 -4.384 3.167 1.00 83.44 95 ALA A O 1
ATOM 776 N N . VAL A 1 96 ? -11.635 -3.246 3.019 1.00 85.88 96 VAL A N 1
ATOM 777 C CA . VAL A 1 96 ? -11.580 -3.043 1.564 1.00 85.88 96 VAL A CA 1
ATOM 778 C C . VAL A 1 96 ? -10.412 -2.130 1.201 1.00 85.88 96 VAL A C 1
ATOM 780 O O . VAL A 1 96 ? -9.644 -2.443 0.298 1.00 85.88 96 VAL A O 1
ATOM 783 N N . ILE A 1 97 ? -10.229 -1.037 1.942 1.00 86.25 97 ILE A N 1
ATOM 784 C CA . ILE A 1 97 ? -9.089 -0.133 1.774 1.00 86.25 97 ILE A CA 1
ATOM 785 C C . ILE A 1 97 ? -7.763 -0.861 1.963 1.00 86.25 97 ILE A C 1
ATOM 787 O O . ILE A 1 97 ? -6.886 -0.716 1.122 1.00 86.25 97 ILE A O 1
ATOM 791 N N . CYS A 1 98 ? -7.619 -1.669 3.012 1.00 86.62 98 CYS A N 1
ATOM 792 C CA . CYS A 1 98 ? -6.414 -2.448 3.270 1.00 86.62 98 CYS A CA 1
ATOM 793 C C . CYS A 1 98 ? -6.120 -3.410 2.117 1.00 86.62 98 CYS A C 1
ATOM 795 O O . CYS A 1 98 ? -4.977 -3.493 1.676 1.00 86.62 98 CYS A O 1
ATOM 797 N N . PHE A 1 99 ? -7.142 -4.075 1.572 1.00 89.19 99 PHE A N 1
ATOM 798 C CA . PHE A 1 99 ? -6.988 -4.919 0.389 1.00 89.19 99 PHE A CA 1
ATOM 799 C C . PHE A 1 99 ? -6.487 -4.128 -0.828 1.00 89.19 99 PHE A C 1
ATOM 801 O O . PHE A 1 99 ? -5.509 -4.521 -1.460 1.00 89.19 99 PHE A O 1
ATOM 808 N N . VAL A 1 100 ? -7.119 -2.995 -1.152 1.00 88.56 100 VAL A N 1
ATOM 809 C CA . VAL 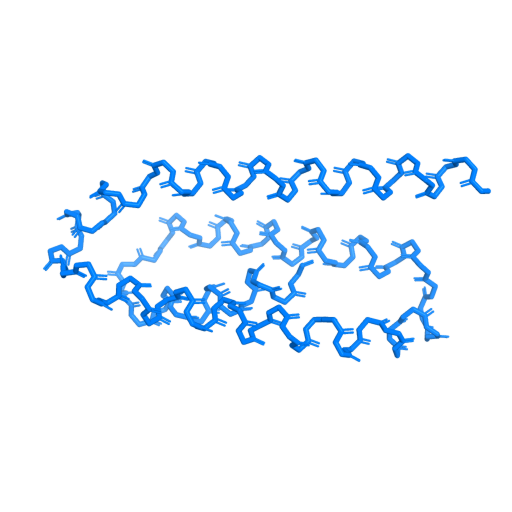A 1 100 ? -6.726 -2.186 -2.320 1.00 88.56 100 VAL A CA 1
ATOM 810 C C . VAL A 1 100 ? -5.346 -1.549 -2.115 1.00 88.56 100 VAL A C 1
ATOM 812 O O . VAL A 1 100 ? -4.560 -1.491 -3.057 1.00 88.56 100 VAL A O 1
ATOM 815 N N . LEU A 1 101 ? -5.017 -1.136 -0.887 1.00 87.56 101 LEU A N 1
ATOM 816 C CA . LEU A 1 101 ? -3.700 -0.610 -0.519 1.00 87.56 101 LEU A CA 1
ATOM 817 C C . LEU A 1 101 ? -2.609 -1.681 -0.605 1.00 87.56 101 LEU A C 1
ATOM 819 O O . LEU A 1 101 ? -1.475 -1.354 -0.923 1.00 87.56 101 LEU A O 1
ATOM 823 N N . GLY A 1 102 ? -2.940 -2.942 -0.321 1.00 86.12 102 GLY A N 1
ATOM 824 C CA . GLY A 1 102 ? -2.035 -4.067 -0.534 1.00 86.12 102 GLY A CA 1
ATOM 825 C C . GLY A 1 102 ? -1.833 -4.393 -2.013 1.00 86.12 102 GLY A C 1
ATOM 826 O O . GLY A 1 102 ? -0.738 -4.783 -2.398 1.00 86.12 102 GLY A O 1
ATOM 827 N N . TYR A 1 103 ? -2.875 -4.246 -2.838 1.00 87.62 103 TYR A N 1
ATOM 828 C CA . TYR A 1 103 ? -2.819 -4.537 -4.275 1.00 87.62 103 TYR A CA 1
ATOM 829 C C . TYR A 1 103 ? -1.950 -3.549 -5.071 1.00 87.62 103 TYR A C 1
ATOM 831 O O . TYR A 1 103 ? -1.294 -3.967 -6.029 1.00 87.62 103 TYR A O 1
ATOM 839 N N . GLY A 1 104 ? -2.008 -2.257 -4.725 1.00 79.44 104 GLY A N 1
ATOM 840 C CA . GLY A 1 104 ? -1.261 -1.175 -5.386 1.00 79.44 104 GLY A CA 1
ATOM 841 C C . GLY A 1 104 ? 0.215 -1.137 -5.014 1.00 79.44 104 GLY A C 1
ATOM 842 O O . GLY A 1 104 ? 1.012 -0.808 -5.923 1.00 79.44 104 GLY A O 1
#

Radius of gyration: 14.91 Å; chains: 1; bounding box: 36×23×42 Å

Foldseek 3Di:
DVVLVVLVVVLVVVLVVVCVVVVVCVVVVCVVLVHDVVLVVLLLVLLVVLLVLLVVCQVVCCVVPNPVVSSVVLVVQLVVLVVCVVVDPDPVVSSVSSSSNSND

Secondary structure (DSSP, 8-state):
-HHHHHHHHHHHHHHHHHHHHHHHHHHHHHHHTT--HHHHHHHHHHHHHHHHHHHHHHHHHHHHH-HHHHHHHHHHHHHHHHHHTTT--SHHHHHHHHHHHHH-

InterPro domains:
  IPR036259 MFS transporter superfamily [G3DSA:1.20.1250.20] (2-104)
  IPR036259 MFS transporter superfamily [SSF103473] (4-103)
  IPR051788 Major Facilitator Superfamily Transporter [PTHR23514] (3-104)